Protein AF-A0A2G8KU87-F1 (afdb_monomer_lite)

InterPro domains:
  IPR008979 Galactose-binding-like domain superfamily [SSF49785] (14-117)

Foldseek 3Di:
DDPPPPDQKWFFKKKKWFAWDFDDDDPPCVQANPCQPPVPDLNGYHDDDGDDVPDIDMDMDGDPDTDQQAKDKDFDQAPIGRQKMWMWTDIDDNPDPDTDTDDIDGDDRHGDTDMDDDDDRDPPDDPPDDDD

Structure (mmCIF, N/CA/C/O backbone):
data_AF-A0A2G8KU87-F1
#
_entry.id   AF-A0A2G8KU87-F1
#
loop_
_atom_site.group_PDB
_atom_site.id
_atom_site.type_symbol
_atom_site.label_atom_id
_atom_site.label_alt_id
_atom_site.label_comp_id
_atom_site.label_asym_id
_atom_site.label_entity_id
_atom_site.label_seq_id
_atom_site.pdbx_PDB_ins_code
_atom_site.Cartn_x
_atom_site.Cartn_y
_atom_site.Cartn_z
_atom_site.occupancy
_atom_site.B_iso_or_equiv
_atom_site.auth_seq_id
_atom_site.auth_comp_id
_atom_site.auth_asym_id
_atom_site.auth_atom_id
_atom_site.pdbx_PDB_model_num
ATOM 1 N N . MET A 1 1 ? -19.329 -22.819 26.427 1.00 35.94 1 MET A N 1
ATOM 2 C CA . MET A 1 1 ? -19.648 -21.898 25.319 1.00 35.94 1 MET A CA 1
ATOM 3 C C . MET A 1 1 ? -18.573 -20.831 25.315 1.00 35.94 1 MET A C 1
ATOM 5 O O . MET A 1 1 ? -18.625 -19.919 26.127 1.00 35.94 1 MET A O 1
ATOM 9 N N . THR A 1 2 ? -17.523 -21.031 24.527 1.00 36.97 2 THR A N 1
ATOM 10 C CA . THR A 1 2 ? -16.478 -20.032 24.293 1.00 36.97 2 THR A CA 1
ATOM 11 C C . THR A 1 2 ? -17.070 -18.965 23.383 1.00 36.97 2 THR A C 1
ATOM 13 O O . THR A 1 2 ? -17.502 -19.274 22.279 1.00 36.97 2 THR A O 1
ATOM 16 N N . ALA A 1 3 ? -17.177 -17.737 23.882 1.00 36.53 3 ALA A N 1
ATOM 17 C CA . ALA A 1 3 ? -17.521 -16.595 23.054 1.00 36.53 3 ALA A CA 1
ATOM 18 C C . ALA A 1 3 ? -16.305 -16.278 22.174 1.00 36.53 3 ALA A C 1
ATOM 20 O O . ALA A 1 3 ? -15.314 -15.722 22.657 1.00 36.53 3 ALA A O 1
ATOM 21 N N . ASP A 1 4 ? -16.369 -16.685 20.908 1.00 39.66 4 ASP A N 1
ATOM 22 C CA . ASP A 1 4 ? -15.456 -16.232 19.864 1.00 39.66 4 ASP A CA 1
ATOM 23 C C . ASP A 1 4 ? -15.709 -14.739 19.640 1.00 39.66 4 ASP A C 1
ATOM 25 O O . ASP A 1 4 ? -16.635 -14.333 18.941 1.00 39.66 4 ASP A O 1
ATOM 29 N N . HIS A 1 5 ? -14.913 -13.904 20.304 1.00 43.69 5 HIS A N 1
ATOM 30 C CA . HIS A 1 5 ? -14.906 -12.471 20.057 1.00 43.69 5 HIS A CA 1
ATOM 31 C C . HIS A 1 5 ? -14.068 -12.222 18.798 1.00 43.69 5 HIS A C 1
ATOM 33 O O . HIS A 1 5 ? -12.860 -11.987 18.884 1.00 43.69 5 HIS A O 1
ATOM 39 N N . ASN A 1 6 ? -14.695 -12.324 17.625 1.00 45.31 6 ASN A N 1
ATOM 40 C CA . ASN A 1 6 ? -14.157 -11.700 16.420 1.00 45.31 6 ASN A CA 1
ATOM 41 C C . ASN A 1 6 ? -14.254 -10.186 16.622 1.00 45.31 6 ASN A C 1
ATOM 43 O O . ASN A 1 6 ? -15.348 -9.636 16.726 1.00 45.31 6 ASN A O 1
ATOM 47 N N . TRP A 1 7 ? -13.106 -9.531 16.755 1.00 51.81 7 TRP A N 1
ATOM 48 C CA . TRP A 1 7 ? -13.029 -8.078 16.811 1.00 51.81 7 TRP A CA 1
ATOM 49 C C . TRP A 1 7 ? -12.737 -7.581 15.399 1.00 51.81 7 TRP A C 1
ATOM 51 O O . TRP A 1 7 ? -11.633 -7.783 14.895 1.00 51.81 7 TRP A O 1
ATOM 61 N N . ASP A 1 8 ? -13.725 -6.950 14.766 1.00 59.88 8 ASP A N 1
ATOM 62 C CA . ASP A 1 8 ? -13.545 -6.314 13.464 1.00 59.88 8 ASP A CA 1
ATOM 63 C C . ASP A 1 8 ? -12.808 -4.985 13.653 1.00 59.88 8 ASP A C 1
ATOM 65 O O . ASP A 1 8 ? -13.296 -4.046 14.286 1.00 59.88 8 ASP A O 1
ATOM 69 N N . VAL A 1 9 ? -11.591 -4.913 13.121 1.00 66.31 9 VAL A N 1
ATOM 70 C CA . VAL A 1 9 ? -10.757 -3.716 13.174 1.00 66.31 9 VAL A CA 1
ATOM 71 C C . VAL A 1 9 ? -10.964 -2.927 11.887 1.00 66.31 9 VAL A C 1
ATOM 73 O O . VAL A 1 9 ? -10.527 -3.342 10.817 1.00 66.31 9 VAL A O 1
ATOM 76 N N . SER A 1 10 ? -11.626 -1.776 11.998 1.00 71.94 10 SER A N 1
ATOM 77 C CA . SER A 1 10 ? -11.860 -0.884 10.861 1.00 71.94 10 SER A CA 1
ATOM 78 C C . SER A 1 10 ? -10.734 0.139 10.689 1.00 71.94 10 SER A C 1
ATOM 80 O O . SER A 1 10 ? -10.236 0.716 11.664 1.00 71.94 10 SER A O 1
ATOM 82 N N . VAL A 1 11 ? -10.353 0.374 9.435 1.00 78.38 11 VAL A N 1
ATOM 83 C CA . VAL A 1 11 ? -9.308 1.307 9.004 1.00 78.38 11 VAL A CA 1
ATOM 84 C C . VAL A 1 11 ? -9.945 2.514 8.325 1.00 78.38 11 VAL A C 1
ATOM 86 O O . VAL A 1 11 ? -10.785 2.361 7.446 1.00 78.38 11 VAL A O 1
ATOM 89 N N . TYR A 1 12 ? -9.497 3.717 8.676 1.00 79.25 12 TYR A N 1
ATOM 90 C CA . TYR A 1 12 ? -9.997 4.966 8.079 1.00 79.25 12 TYR A CA 1
ATOM 91 C C . TYR A 1 12 ? -9.033 5.540 7.044 1.00 79.25 12 TYR A C 1
ATOM 93 O O . TYR A 1 12 ? -9.443 6.162 6.066 1.00 79.25 12 TYR A O 1
ATOM 101 N N . LYS A 1 13 ? -7.727 5.335 7.254 1.00 80.38 13 LYS A N 1
ATOM 102 C CA . LYS A 1 13 ? -6.656 5.838 6.382 1.00 80.38 13 LYS A CA 1
ATOM 103 C C . LYS A 1 13 ? -5.506 4.850 6.357 1.00 80.38 13 LYS A C 1
ATOM 105 O O . LYS A 1 13 ? -5.201 4.219 7.369 1.00 80.38 13 LYS A O 1
ATOM 110 N N . THR A 1 14 ? -4.836 4.732 5.219 1.00 76.56 14 THR A N 1
ATOM 111 C CA . THR A 1 14 ? -3.628 3.912 5.075 1.00 76.56 14 THR A CA 1
ATOM 112 C C . THR A 1 14 ? -2.546 4.707 4.365 1.00 76.56 14 THR A C 1
ATOM 114 O O . THR A 1 14 ? -2.791 5.383 3.370 1.00 76.56 14 THR A O 1
ATOM 117 N N . LYS A 1 15 ? -1.324 4.619 4.877 1.00 76.81 15 LYS A N 1
ATOM 118 C CA . LYS A 1 15 ? -0.127 5.215 4.303 1.00 76.81 15 LYS A CA 1
ATOM 119 C C . LYS A 1 15 ? 0.888 4.115 4.025 1.00 76.81 15 LYS A C 1
ATOM 121 O O . LYS A 1 15 ? 1.403 3.493 4.951 1.00 76.81 15 LYS A O 1
ATOM 126 N N . LEU A 1 16 ? 1.206 3.907 2.753 1.00 80.38 16 LEU A N 1
ATOM 127 C CA . LEU A 1 16 ? 2.312 3.058 2.328 1.00 80.38 16 LEU A CA 1
ATOM 128 C C . LEU A 1 16 ? 3.559 3.928 2.191 1.00 80.38 16 LEU A C 1
ATOM 130 O O . LEU A 1 16 ? 3.629 4.784 1.313 1.00 80.38 16 LEU A O 1
ATOM 134 N N . VAL A 1 17 ? 4.541 3.716 3.057 1.00 79.56 17 VAL A N 1
ATOM 135 C CA . VAL A 1 17 ? 5.864 4.334 2.963 1.00 79.56 17 VAL A CA 1
ATOM 136 C C . VAL A 1 17 ? 6.748 3.428 2.118 1.00 79.56 17 VAL A C 1
ATOM 138 O O . VAL A 1 17 ? 6.960 2.271 2.468 1.00 79.56 17 VAL A O 1
ATOM 141 N N . VAL A 1 18 ? 7.276 3.957 1.021 1.00 75.50 18 VAL A N 1
ATOM 142 C CA . VAL A 1 18 ? 8.171 3.269 0.090 1.00 75.50 18 VAL A CA 1
ATOM 143 C C . VAL A 1 18 ? 9.526 3.964 0.144 1.00 75.50 18 VAL A C 1
ATOM 145 O O . VAL A 1 18 ? 9.668 5.124 -0.249 1.00 75.50 18 VAL A O 1
ATOM 148 N N . VAL A 1 19 ? 10.551 3.266 0.632 1.00 68.38 19 VAL A N 1
ATOM 149 C CA . VAL A 1 19 ? 11.918 3.800 0.633 1.00 68.38 19 VAL A CA 1
ATOM 150 C C . VAL A 1 19 ? 12.589 3.434 -0.688 1.00 68.38 19 VAL A C 1
ATOM 152 O O . VAL A 1 19 ? 13.163 2.350 -0.828 1.00 68.38 19 VAL A O 1
ATOM 155 N N . THR A 1 20 ? 12.488 4.332 -1.667 1.00 63.38 20 THR A N 1
ATOM 156 C CA . THR A 1 20 ? 13.152 4.229 -2.973 1.00 63.38 20 THR A CA 1
ATOM 157 C C . THR A 1 20 ? 14.534 4.892 -2.961 1.00 63.38 20 THR A C 1
ATOM 159 O O . THR A 1 20 ? 14.871 5.716 -2.113 1.00 63.38 20 THR A O 1
ATOM 162 N N . ARG A 1 21 ? 15.378 4.508 -3.915 1.00 54.12 21 ARG A N 1
ATOM 163 C CA . ARG A 1 21 ? 16.622 5.192 -4.298 1.00 54.12 21 ARG A CA 1
ATOM 164 C C . ARG A 1 21 ? 16.284 5.980 -5.566 1.00 54.12 21 ARG A C 1
ATOM 166 O O . ARG A 1 21 ? 15.475 5.525 -6.354 1.00 54.12 21 ARG A O 1
ATOM 173 N N . ASN A 1 22 ? 16.880 7.152 -5.744 1.00 54.03 22 ASN A N 1
ATOM 174 C CA . ASN A 1 22 ? 16.519 8.121 -6.784 1.00 54.03 22 ASN A CA 1
ATOM 175 C C . ASN A 1 22 ? 16.249 7.483 -8.168 1.00 54.03 22 ASN A C 1
ATOM 177 O O . ASN A 1 22 ? 17.194 7.079 -8.850 1.00 54.03 22 ASN A O 1
ATOM 181 N N . SER A 1 23 ? 14.977 7.382 -8.563 1.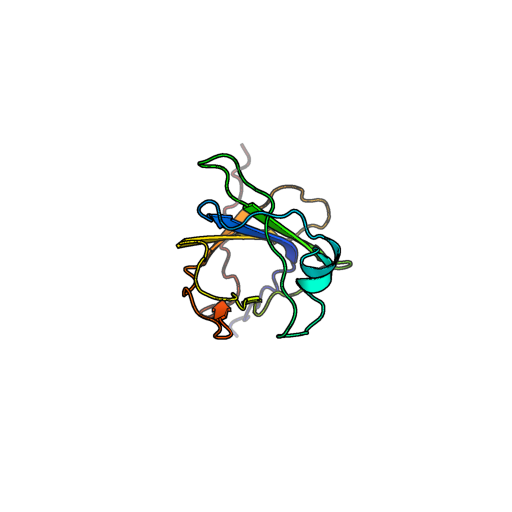00 51.59 23 SER A N 1
ATOM 182 C CA . SER A 1 23 ? 14.566 6.720 -9.798 1.00 51.59 23 SER A CA 1
ATOM 183 C C . SER A 1 23 ? 13.766 7.659 -10.688 1.00 51.59 23 SER A C 1
ATOM 185 O O . SER A 1 23 ? 12.598 7.936 -10.451 1.00 51.59 23 SER A O 1
ATOM 187 N N . VAL A 1 24 ? 14.461 8.054 -11.751 1.00 53.25 24 VAL A N 1
ATOM 188 C CA . VAL A 1 24 ? 13.978 8.554 -13.041 1.00 53.25 24 VAL A CA 1
ATOM 189 C C . VAL A 1 24 ? 13.401 9.981 -13.085 1.00 53.25 24 VAL A C 1
ATOM 191 O O . VAL A 1 24 ? 12.409 10.341 -12.464 1.00 53.25 24 VAL A O 1
ATOM 194 N N . LEU A 1 25 ? 14.101 10.795 -13.884 1.00 54.47 25 LEU A N 1
ATOM 195 C CA . LEU A 1 25 ? 13.740 12.109 -14.416 1.00 54.47 25 LEU A CA 1
ATOM 196 C C . LEU A 1 25 ? 12.418 12.048 -15.200 1.00 54.47 25 LEU A C 1
ATOM 198 O O . LEU A 1 25 ? 12.239 11.116 -15.976 1.00 54.47 25 LEU A O 1
ATOM 202 N N . ASN A 1 26 ? 11.583 13.091 -15.080 1.00 55.50 26 ASN A N 1
ATOM 203 C CA . ASN A 1 26 ? 11.120 13.960 -16.191 1.00 55.50 26 ASN A CA 1
ATOM 204 C C . ASN A 1 26 ? 9.814 14.731 -15.869 1.00 55.50 26 ASN A C 1
ATOM 206 O O . ASN A 1 26 ? 9.305 15.431 -16.737 1.00 55.50 26 ASN A O 1
ATOM 210 N N . ASN A 1 27 ? 9.256 14.628 -14.649 1.00 59.50 27 ASN A N 1
ATOM 211 C CA . ASN A 1 27 ? 8.017 15.323 -14.240 1.00 59.50 27 ASN A CA 1
ATOM 212 C C . ASN A 1 27 ? 6.855 15.186 -15.251 1.00 59.50 27 ASN A C 1
ATOM 214 O O . ASN A 1 27 ? 6.020 16.086 -15.370 1.00 59.50 27 ASN A O 1
ATOM 218 N N . ASP A 1 28 ? 6.775 14.075 -15.994 1.00 67.88 28 ASP A N 1
ATOM 219 C CA . ASP A 1 28 ? 5.701 13.871 -16.966 1.00 67.88 28 ASP A CA 1
ATOM 220 C C . ASP A 1 28 ? 4.426 13.395 -16.259 1.00 67.88 28 ASP A C 1
ATOM 222 O O . ASP A 1 28 ? 4.043 12.227 -16.276 1.00 67.88 28 ASP A O 1
ATOM 226 N N . VAL A 1 29 ? 3.746 14.342 -15.612 1.00 67.56 29 VAL A N 1
ATOM 227 C CA . VAL A 1 29 ? 2.489 14.114 -14.883 1.00 67.56 29 VAL A CA 1
ATOM 228 C C . VAL A 1 29 ? 1.362 13.654 -15.822 1.00 67.56 29 VAL A C 1
ATOM 230 O O . VAL A 1 29 ? 0.377 13.073 -15.360 1.00 67.56 29 VAL A O 1
ATOM 233 N N . LYS A 1 30 ? 1.481 13.882 -17.141 1.00 69.94 30 LYS A N 1
ATOM 234 C CA . LYS A 1 30 ? 0.472 13.436 -18.113 1.00 69.94 30 LYS A CA 1
ATOM 235 C C . LYS A 1 30 ? 0.516 11.929 -18.320 1.00 69.94 30 LYS A C 1
ATOM 237 O O . LYS A 1 30 ? -0.551 11.356 -18.527 1.00 69.94 30 LYS A O 1
ATOM 242 N N . GLN A 1 31 ? 1.700 11.325 -18.246 1.00 69.00 31 GLN A N 1
ATOM 243 C CA . GLN A 1 31 ? 1.900 9.882 -18.407 1.00 69.00 31 GLN A CA 1
ATOM 244 C C . GLN A 1 31 ? 2.087 9.143 -17.074 1.00 6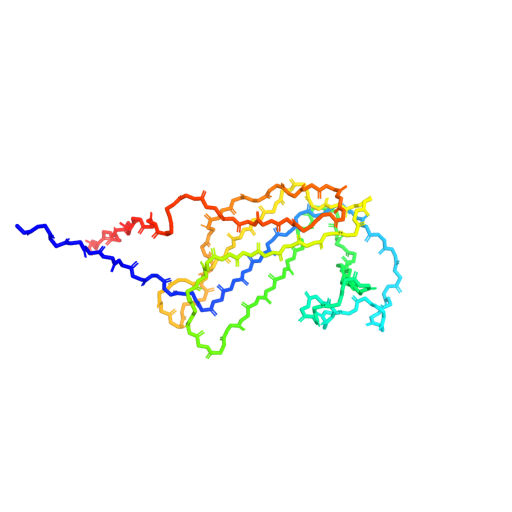9.00 31 GLN A C 1
ATOM 246 O O . GLN A 1 31 ? 1.755 7.968 -17.002 1.00 69.00 31 GLN A O 1
ATOM 251 N N . PHE A 1 32 ? 2.532 9.834 -16.013 1.00 71.31 32 PHE A N 1
ATOM 252 C CA . PHE A 1 32 ? 2.919 9.209 -14.737 1.00 71.31 32 PHE A CA 1
ATOM 253 C C . PHE A 1 32 ? 2.299 9.845 -13.477 1.00 71.31 32 PHE A C 1
ATOM 255 O O . PHE A 1 32 ? 2.843 9.752 -12.378 1.00 71.31 32 PHE A O 1
ATOM 262 N N . GLY A 1 33 ? 1.167 10.543 -13.616 1.00 78.00 33 GLY A N 1
ATOM 263 C CA . GLY A 1 33 ? 0.453 11.184 -12.506 1.00 78.00 33 GLY A CA 1
ATOM 264 C C . GLY A 1 33 ? -0.258 10.220 -11.540 1.00 78.00 33 GLY A C 1
ATOM 265 O O . GLY A 1 33 ? -0.576 9.086 -11.873 1.00 78.00 33 GLY A O 1
ATOM 266 N N . LYS A 1 34 ? -0.579 10.709 -10.330 1.00 81.31 34 LYS A N 1
ATOM 267 C CA . LYS A 1 34 ? -1.172 9.924 -9.217 1.00 81.31 34 LYS A CA 1
ATOM 268 C C . LYS A 1 34 ? -2.453 9.163 -9.575 1.00 81.31 34 LYS A C 1
ATOM 270 O O . LYS A 1 34 ? -2.750 8.153 -8.955 1.00 81.31 34 LYS A O 1
ATOM 275 N N . LYS A 1 35 ? -3.215 9.645 -10.562 1.00 83.06 35 LYS A N 1
ATOM 276 C CA . LYS A 1 35 ? -4.437 8.977 -11.036 1.00 83.06 35 LYS A CA 1
ATOM 277 C C . LYS A 1 35 ? -4.167 7.571 -11.590 1.00 83.06 35 LYS A C 1
ATOM 279 O O . LYS A 1 35 ? -5.018 6.713 -11.427 1.00 83.06 35 LYS A O 1
ATOM 284 N N . PHE A 1 36 ? -2.987 7.345 -12.174 1.00 84.38 36 PHE A N 1
ATOM 285 C CA . PHE A 1 36 ? -2.571 6.055 -12.738 1.00 84.38 36 PHE A CA 1
ATOM 286 C C . PHE A 1 36 ? -2.158 5.041 -11.664 1.00 84.38 36 PHE A C 1
ATOM 288 O O . PHE A 1 36 ? -1.885 3.890 -11.959 1.00 84.38 36 PHE A O 1
ATOM 295 N N . LEU A 1 37 ? -2.097 5.453 -10.393 1.00 84.31 37 LEU A N 1
ATOM 296 C CA . LEU A 1 37 ? -1.790 4.543 -9.292 1.00 84.31 37 LEU A CA 1
ATOM 297 C C . LEU A 1 37 ? -2.946 3.571 -8.998 1.00 84.31 37 LEU A C 1
ATOM 299 O O . LEU A 1 37 ? -2.716 2.491 -8.467 1.00 84.31 37 LEU A O 1
ATOM 303 N N . ILE A 1 38 ? -4.184 3.984 -9.288 1.00 84.19 38 ILE A N 1
ATOM 304 C CA . ILE A 1 38 ? -5.417 3.271 -8.913 1.00 84.19 38 ILE A CA 1
ATOM 305 C C . ILE A 1 38 ? -6.419 3.172 -10.072 1.00 84.19 38 ILE A C 1
ATOM 307 O O . ILE A 1 38 ? -7.604 2.946 -9.839 1.00 84.19 38 ILE A O 1
ATOM 311 N N . ASP A 1 39 ? -5.985 3.380 -11.317 1.00 85.56 39 ASP A N 1
ATOM 312 C CA . ASP A 1 39 ? -6.876 3.321 -12.485 1.00 85.56 39 ASP A CA 1
ATOM 313 C C . ASP A 1 39 ? -7.112 1.893 -13.009 1.00 85.56 39 ASP A C 1
ATOM 315 O O . ASP A 1 39 ? -7.961 1.690 -13.876 1.00 85.56 39 ASP A O 1
ATOM 319 N N . GLY A 1 40 ? -6.388 0.910 -12.465 1.00 82.06 40 GLY A N 1
ATOM 320 C CA . GLY A 1 40 ? -6.499 -0.502 -12.824 1.00 82.06 40 GLY A CA 1
ATOM 321 C C . GLY A 1 40 ? -5.879 -0.858 -14.176 1.00 82.06 40 GLY A C 1
ATOM 322 O O . GLY A 1 40 ? -6.106 -1.968 -14.656 1.00 82.06 40 GLY A O 1
ATOM 323 N N . ASN A 1 41 ? -5.124 0.048 -14.802 1.00 83.75 41 ASN A N 1
ATOM 324 C CA . ASN A 1 41 ? -4.502 -0.192 -16.097 1.00 83.75 41 ASN A CA 1
ATOM 325 C C . ASN A 1 41 ? -3.025 -0.581 -15.938 1.00 83.75 41 ASN A C 1
ATOM 327 O O . ASN A 1 41 ? -2.190 0.260 -15.610 1.00 83.75 41 ASN A O 1
ATOM 331 N N . GLU A 1 42 ? -2.705 -1.844 -16.235 1.00 81.38 42 GLU A N 1
ATOM 332 C CA . GLU A 1 42 ? -1.348 -2.412 -16.140 1.00 81.38 42 GLU A CA 1
ATOM 333 C C . GLU A 1 42 ? -0.325 -1.733 -17.070 1.00 81.38 42 GLU A C 1
ATOM 335 O O . GLU A 1 42 ? 0.876 -1.807 -16.820 1.00 81.38 42 GLU A O 1
ATOM 340 N N . GLU A 1 43 ? -0.788 -1.029 -18.108 1.00 82.06 43 GLU A N 1
ATOM 341 C CA . GLU A 1 43 ? 0.057 -0.282 -19.051 1.00 82.06 43 GLU A CA 1
ATOM 342 C C . GLU A 1 43 ? 0.366 1.149 -18.580 1.00 82.06 43 GLU A C 1
ATOM 344 O O . GLU A 1 43 ? 1.105 1.887 -19.237 1.00 82.06 43 GLU A O 1
ATOM 349 N N . THR A 1 44 ? -0.215 1.577 -17.457 1.00 83.62 44 THR A N 1
ATOM 350 C CA . THR A 1 44 ? 0.048 2.888 -16.855 1.00 83.62 44 THR A CA 1
ATOM 351 C C . THR A 1 44 ? 0.758 2.731 -15.520 1.00 83.62 44 THR A C 1
ATOM 353 O O . THR A 1 44 ? 0.638 1.712 -14.844 1.00 83.62 44 THR A O 1
ATOM 356 N N . CYS A 1 45 ? 1.527 3.743 -15.121 1.00 80.81 45 CYS A N 1
ATOM 357 C CA . CYS A 1 45 ? 2.190 3.728 -13.826 1.00 80.81 45 CYS A CA 1
ATOM 358 C C . CYS A 1 45 ? 2.256 5.122 -13.207 1.00 80.81 45 CYS A C 1
ATOM 360 O O . CYS A 1 45 ? 2.080 6.141 -13.873 1.00 80.81 45 CYS A O 1
ATOM 362 N N . TRP A 1 46 ? 2.516 5.163 -11.904 1.00 84.56 46 TRP A N 1
ATOM 363 C CA . TRP A 1 46 ? 2.852 6.386 -11.189 1.00 84.56 46 TRP A CA 1
ATOM 364 C C . TRP A 1 46 ? 4.340 6.388 -10.851 1.00 84.56 46 TRP A C 1
ATOM 366 O O . TRP A 1 46 ? 4.863 5.389 -10.357 1.00 84.56 46 TRP A O 1
ATOM 376 N N . ASN A 1 47 ? 4.994 7.532 -11.049 1.00 79.25 47 ASN A N 1
ATOM 377 C CA . ASN A 1 47 ? 6.364 7.752 -10.599 1.00 79.25 47 ASN A CA 1
ATOM 378 C C . ASN A 1 47 ? 6.382 8.725 -9.422 1.00 79.25 47 ASN A C 1
ATOM 380 O O . ASN A 1 47 ? 5.689 9.745 -9.428 1.00 79.25 47 ASN A O 1
ATOM 384 N N . SER A 1 48 ? 7.203 8.418 -8.419 1.00 74.69 48 SER A N 1
ATOM 385 C CA . SER A 1 48 ? 7.458 9.345 -7.320 1.00 74.69 48 SER A CA 1
ATOM 386 C C . SER A 1 48 ? 8.252 10.557 -7.789 1.00 74.69 48 SER A C 1
ATOM 388 O O . SER A 1 48 ? 9.099 10.441 -8.674 1.00 74.69 48 SER A O 1
ATOM 390 N N . ASP A 1 49 ? 8.049 11.694 -7.125 1.00 72.69 49 ASP A N 1
ATOM 391 C CA . ASP A 1 49 ? 8.910 12.859 -7.311 1.00 72.69 49 ASP A CA 1
ATOM 392 C C . ASP A 1 49 ? 10.353 12.539 -6.879 1.00 72.69 49 ASP A C 1
ATOM 394 O O . ASP A 1 49 ? 10.602 11.633 -6.072 1.00 72.69 49 ASP A O 1
ATOM 398 N N . GLN A 1 50 ? 11.323 13.304 -7.391 1.00 69.12 50 GLN A N 1
ATOM 399 C CA . GLN A 1 50 ? 12.716 13.176 -6.963 1.00 69.12 50 GLN A CA 1
ATOM 400 C C . GLN A 1 50 ? 12.844 13.508 -5.474 1.00 69.12 50 GLN A C 1
ATOM 402 O O . GLN A 1 50 ? 12.806 14.667 -5.058 1.00 69.12 50 GLN A O 1
ATOM 407 N N . ALA A 1 51 ? 13.012 12.470 -4.661 1.00 63.94 51 ALA A N 1
ATOM 408 C CA . ALA A 1 51 ? 13.288 12.612 -3.246 1.00 63.94 51 ALA A CA 1
ATOM 409 C C . ALA A 1 51 ? 14.735 13.082 -3.040 1.00 63.94 51 ALA A C 1
ATOM 411 O O . ALA A 1 51 ? 15.660 12.608 -3.706 1.00 63.94 51 ALA A O 1
ATOM 412 N N . GLN A 1 52 ? 14.963 13.959 -2.060 1.00 60.88 52 GLN A N 1
ATOM 413 C CA . GLN A 1 52 ? 16.312 14.144 -1.527 1.00 60.88 52 GLN A CA 1
ATOM 414 C C . GLN A 1 52 ? 16.859 12.795 -1.043 1.00 60.88 52 GLN A C 1
ATOM 416 O O . GLN A 1 52 ? 16.112 11.965 -0.521 1.00 60.88 52 GLN A O 1
ATOM 421 N N . ALA A 1 53 ? 18.161 12.561 -1.209 1.00 60.31 53 ALA A N 1
ATOM 422 C CA . ALA A 1 53 ? 18.784 11.323 -0.755 1.00 60.31 53 ALA A CA 1
ATOM 423 C C . ALA A 1 53 ? 18.477 11.082 0.737 1.00 60.31 53 ALA A C 1
ATOM 425 O O . ALA A 1 53 ? 18.781 11.924 1.577 1.00 60.31 53 ALA A O 1
ATOM 426 N N . GLY A 1 54 ? 17.858 9.939 1.053 1.00 60.25 54 GLY A N 1
ATOM 427 C CA . GLY A 1 54 ? 17.442 9.584 2.417 1.00 60.25 54 GLY A CA 1
ATOM 428 C C . GLY A 1 54 ? 16.002 9.964 2.791 1.00 60.25 54 GLY A C 1
ATOM 429 O O . GLY A 1 54 ? 15.551 9.584 3.867 1.00 60.25 54 GLY A O 1
ATOM 430 N N . SER A 1 55 ? 15.260 10.651 1.918 1.00 67.44 55 SER A N 1
ATOM 431 C CA . SER A 1 55 ? 13.821 10.896 2.083 1.00 67.44 55 SER A CA 1
ATOM 432 C C . SER A 1 55 ? 13.009 9.700 1.569 1.00 67.44 55 SER A C 1
ATOM 434 O O . SER A 1 55 ? 13.125 9.314 0.407 1.00 67.44 55 SER A O 1
ATOM 436 N N . GLY A 1 56 ? 12.193 9.098 2.440 1.00 74.00 56 GLY A N 1
ATOM 437 C CA . GLY A 1 56 ? 11.215 8.084 2.039 1.00 74.00 56 GLY A CA 1
ATOM 438 C C . GLY A 1 56 ? 10.035 8.718 1.301 1.00 74.00 56 GLY A C 1
ATOM 439 O O . GLY A 1 56 ? 9.571 9.794 1.674 1.00 74.00 56 GLY A O 1
ATOM 440 N N . GLN A 1 57 ? 9.528 8.040 0.274 1.00 83.31 57 GLN A N 1
ATOM 441 C CA . GLN A 1 57 ? 8.307 8.435 -0.427 1.00 83.31 57 GLN A CA 1
ATOM 442 C C . GLN A 1 57 ? 7.101 7.738 0.198 1.00 83.31 57 GLN A C 1
ATOM 444 O O . GLN A 1 57 ? 7.243 6.721 0.879 1.00 83.31 57 GLN A O 1
ATOM 449 N N . TRP A 1 58 ? 5.901 8.276 0.005 1.00 85.44 58 TRP A N 1
ATOM 450 C CA . TRP A 1 58 ? 4.696 7.608 0.481 1.00 85.44 58 TRP A CA 1
ATOM 451 C C . TRP A 1 58 ? 3.494 7.828 -0.422 1.00 85.44 58 TRP A C 1
ATOM 453 O O . TRP A 1 58 ? 3.325 8.876 -1.042 1.00 85.44 58 TRP A O 1
ATOM 463 N N . ILE A 1 59 ? 2.620 6.833 -0.405 1.00 87.00 59 ILE A N 1
ATOM 464 C CA . ILE A 1 59 ? 1.272 6.881 -0.949 1.00 87.00 59 ILE A CA 1
ATOM 465 C C . ILE A 1 59 ? 0.324 6.945 0.243 1.00 87.00 59 ILE A C 1
ATOM 467 O O . ILE A 1 59 ? 0.445 6.150 1.174 1.00 8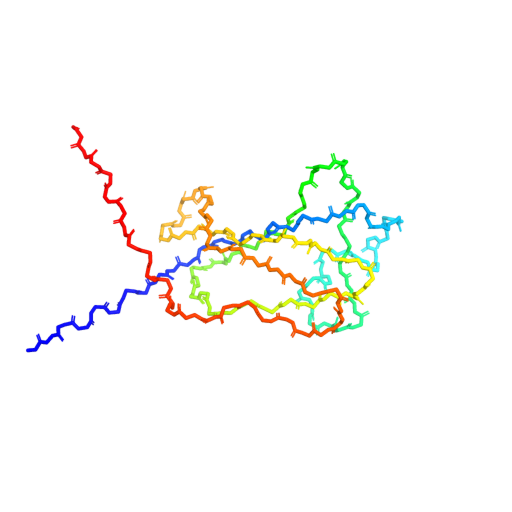7.00 59 ILE A O 1
ATOM 471 N N . SER A 1 60 ? -0.604 7.900 0.228 1.00 88.25 60 SER A N 1
ATOM 472 C CA . SER A 1 60 ? -1.661 8.014 1.234 1.00 88.25 60 SER A CA 1
ATOM 473 C C . SER A 1 60 ? -3.003 7.738 0.578 1.00 88.25 60 SER A C 1
ATOM 475 O O . SER A 1 60 ? -3.332 8.369 -0.426 1.00 88.25 60 SER A O 1
ATOM 477 N N . LEU A 1 61 ? -3.760 6.819 1.165 1.00 85.69 61 LEU A N 1
ATOM 478 C CA . LEU A 1 61 ? -5.120 6.467 0.787 1.00 85.69 61 LEU A CA 1
ATOM 479 C C . LEU A 1 61 ? -6.051 6.863 1.932 1.00 85.69 61 LEU A C 1
ATOM 481 O O . LEU A 1 61 ? -5.811 6.518 3.092 1.00 85.69 61 LEU A O 1
ATOM 485 N N . GLU A 1 62 ? -7.094 7.607 1.594 1.00 86.75 62 GLU A N 1
ATOM 486 C CA . GLU A 1 62 ? -8.150 8.017 2.512 1.00 86.75 62 GLU A CA 1
ATOM 487 C C . GLU A 1 62 ? -9.464 7.414 2.032 1.00 86.75 62 GLU A C 1
ATOM 489 O O . GLU A 1 62 ? -9.820 7.535 0.855 1.00 86.75 62 GLU A O 1
ATOM 494 N N . PHE A 1 63 ? -10.151 6.730 2.939 1.00 84.56 63 PHE A N 1
ATOM 495 C CA . PHE A 1 63 ? -11.421 6.087 2.649 1.00 84.56 63 PHE A CA 1
ATOM 496 C C . PHE A 1 63 ? -12.565 7.023 3.042 1.00 84.56 63 PHE A C 1
ATOM 498 O O . PHE A 1 63 ? -12.446 7.805 3.982 1.00 84.56 63 PHE A O 1
ATOM 505 N N . ARG A 1 64 ? -13.676 6.968 2.297 1.00 84.44 64 ARG A N 1
ATOM 506 C CA . ARG A 1 64 ? -14.873 7.776 2.604 1.00 84.44 64 ARG A CA 1
ATOM 507 C C . ARG A 1 64 ? -15.579 7.319 3.876 1.00 84.44 64 ARG A C 1
ATOM 509 O O . ARG A 1 64 ? -16.303 8.096 4.478 1.00 84.44 64 ARG A O 1
ATOM 516 N N . GLU A 1 65 ? -15.392 6.055 4.215 1.00 82.81 65 GLU A N 1
ATOM 517 C CA . GLU A 1 65 ? -15.962 5.377 5.365 1.00 82.81 65 GLU A CA 1
ATOM 518 C C . GLU A 1 65 ? -14.938 4.346 5.864 1.00 82.81 65 GLU A C 1
ATOM 520 O O . GLU A 1 65 ? -14.034 3.978 5.101 1.00 82.81 65 GLU A O 1
ATOM 525 N N . PRO A 1 66 ? -15.029 3.899 7.125 1.00 83.50 66 PRO A N 1
ATOM 526 C CA . PRO A 1 66 ? -14.155 2.851 7.626 1.00 83.50 66 PRO A CA 1
ATOM 527 C C . PRO A 1 66 ? -14.251 1.575 6.780 1.00 83.50 66 PRO A C 1
ATOM 529 O O . PRO A 1 66 ? -15.344 1.107 6.466 1.00 83.50 66 PRO A O 1
ATOM 532 N N . VAL A 1 67 ? -13.101 0.984 6.452 1.00 83.31 67 VAL A N 1
ATOM 533 C CA . VAL A 1 67 ? -13.009 -0.261 5.677 1.00 83.31 67 VAL A CA 1
ATOM 534 C C . VAL A 1 67 ? -12.301 -1.357 6.462 1.00 83.31 67 VAL A C 1
ATOM 536 O O . VAL A 1 67 ? -11.385 -1.095 7.246 1.00 83.31 67 VAL A O 1
ATOM 539 N N . LEU A 1 68 ? -12.685 -2.606 6.206 1.00 81.56 68 LEU A N 1
ATOM 540 C CA . LEU A 1 68 ? -11.874 -3.759 6.573 1.00 81.56 68 LEU A CA 1
ATOM 541 C C . LEU A 1 68 ? -10.799 -3.948 5.498 1.00 81.56 68 LEU A C 1
ATOM 543 O O . LEU A 1 68 ? -11.107 -4.220 4.340 1.00 81.56 68 LEU A O 1
ATOM 547 N N . LEU A 1 69 ? -9.533 -3.771 5.870 1.00 77.38 69 LEU A N 1
ATOM 548 C CA . LEU A 1 69 ? -8.418 -3.952 4.945 1.00 77.38 69 LEU A CA 1
ATOM 549 C C . LEU A 1 69 ? -7.993 -5.425 4.921 1.00 77.38 69 LEU A C 1
ATOM 551 O O . LEU A 1 69 ? -7.316 -5.884 5.839 1.00 77.38 69 LEU A O 1
ATOM 555 N N . GLU A 1 70 ? -8.378 -6.151 3.873 1.00 77.31 70 GLU A N 1
ATOM 556 C CA . GLU A 1 70 ? -8.057 -7.579 3.728 1.00 77.31 70 GLU A CA 1
ATOM 557 C C . GLU A 1 70 ? -6.702 -7.808 3.047 1.00 77.31 70 GLU A C 1
ATOM 559 O O . GLU A 1 70 ? -5.877 -8.595 3.513 1.00 77.31 70 GLU A O 1
ATOM 564 N N . GLU A 1 71 ? -6.452 -7.091 1.952 1.00 80.62 71 GLU A N 1
ATOM 565 C CA . GLU A 1 71 ? -5.253 -7.244 1.136 1.00 80.62 71 GLU A CA 1
ATOM 566 C C . GLU A 1 71 ? -4.853 -5.933 0.453 1.00 80.62 71 GLU A C 1
ATOM 568 O O . GLU A 1 71 ? -5.670 -5.037 0.235 1.00 80.62 71 GLU A O 1
ATOM 573 N N . ILE A 1 72 ? -3.568 -5.824 0.100 1.00 80.50 72 ILE A N 1
ATOM 574 C CA . ILE A 1 72 ? -3.063 -4.769 -0.786 1.00 80.50 72 ILE A CA 1
ATOM 575 C C . ILE A 1 72 ? -2.284 -5.427 -1.915 1.00 80.50 72 ILE A C 1
ATOM 577 O O . ILE A 1 72 ? -1.365 -6.214 -1.671 1.00 80.50 72 ILE A O 1
ATOM 581 N N . HIS A 1 73 ? -2.628 -5.068 -3.151 1.00 85.56 73 HIS A N 1
ATOM 582 C CA . HIS A 1 73 ? -1.907 -5.491 -4.347 1.00 85.56 73 HIS A CA 1
ATOM 583 C C . HIS A 1 73 ? -1.051 -4.345 -4.862 1.00 85.56 73 HIS A C 1
ATOM 585 O O . HIS A 1 73 ? -1.537 -3.232 -5.054 1.00 85.56 73 HIS A O 1
ATOM 591 N N . LEU A 1 74 ? 0.227 -4.627 -5.080 1.00 85.00 74 LEU A N 1
ATOM 592 C CA . LEU A 1 74 ? 1.200 -3.689 -5.618 1.00 85.00 74 LEU A CA 1
ATOM 593 C C . LEU A 1 74 ? 1.881 -4.330 -6.822 1.00 85.00 74 LEU A C 1
ATOM 595 O O . LEU A 1 74 ? 2.358 -5.460 -6.738 1.00 85.00 74 LEU A O 1
ATOM 599 N N . THR A 1 75 ? 1.969 -3.588 -7.916 1.00 86.56 75 THR A N 1
ATOM 600 C CA . THR A 1 75 ? 2.742 -3.972 -9.098 1.00 86.56 75 THR A CA 1
ATOM 601 C C . THR A 1 75 ? 3.755 -2.869 -9.359 1.00 86.56 75 THR A C 1
ATOM 603 O O . THR A 1 75 ? 3.405 -1.689 -9.358 1.00 86.56 75 THR A O 1
ATOM 606 N N . PHE A 1 76 ? 5.016 -3.243 -9.548 1.00 85.19 76 PHE A N 1
ATOM 607 C CA . PHE A 1 76 ? 6.083 -2.312 -9.905 1.00 85.19 76 PHE A CA 1
ATOM 608 C C . PHE A 1 76 ? 6.444 -2.506 -11.374 1.00 85.19 76 PHE A C 1
ATOM 610 O O .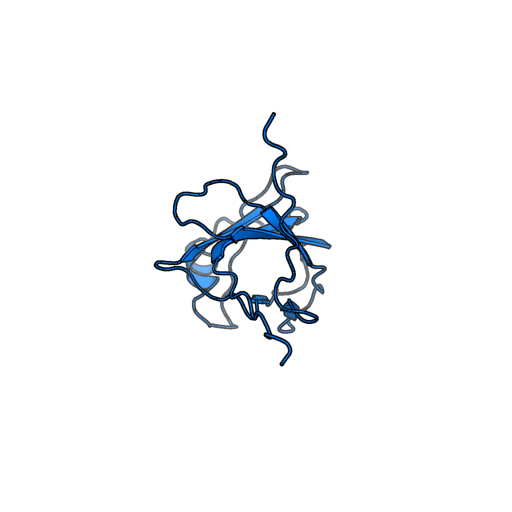 PHE A 1 76 ? 6.216 -3.567 -11.930 1.00 85.19 76 PHE A O 1
ATOM 617 N N . GLN A 1 77 ? 7.011 -1.499 -12.034 1.00 80.94 77 GLN A N 1
ATOM 618 C CA . GLN A 1 77 ? 7.463 -1.667 -13.422 1.00 80.94 77 GLN A CA 1
ATOM 619 C C . GLN A 1 77 ? 8.710 -2.572 -13.520 1.00 80.94 77 GLN A C 1
ATOM 621 O O . GLN A 1 77 ? 8.980 -3.158 -14.568 1.00 80.94 77 GLN A O 1
ATOM 626 N N . GLY A 1 78 ? 9.460 -2.700 -12.421 1.00 77.38 78 GLY A N 1
ATOM 627 C CA . GLY A 1 78 ? 10.766 -3.350 -12.385 1.00 77.38 78 GLY A CA 1
ATOM 628 C C . GLY A 1 78 ? 11.900 -2.432 -12.861 1.00 77.38 78 GLY A C 1
ATOM 629 O O . GLY A 1 78 ? 11.687 -1.433 -13.548 1.00 77.38 78 GLY A O 1
ATOM 630 N N . GLY A 1 79 ? 13.128 -2.750 -12.454 1.00 79.50 79 GLY A N 1
ATOM 631 C CA . GLY A 1 79 ? 14.338 -1.961 -12.718 1.00 79.50 79 GLY A CA 1
ATOM 632 C C . GLY A 1 79 ? 14.615 -0.893 -11.657 1.00 79.50 79 GLY A C 1
ATOM 633 O O . GLY A 1 79 ? 15.743 -0.397 -11.557 1.00 79.50 79 GLY A O 1
ATOM 634 N N . PHE A 1 80 ? 13.604 -0.564 -10.851 1.00 76.75 80 PHE A N 1
ATOM 635 C CA . PHE A 1 80 ? 13.763 0.208 -9.637 1.00 76.75 80 PHE A CA 1
ATOM 636 C C . PHE A 1 80 ? 12.579 0.009 -8.673 1.00 76.75 80 PHE A C 1
ATOM 638 O O . PHE A 1 80 ? 11.464 0.441 -8.959 1.00 76.75 80 PHE A O 1
ATOM 645 N N . VAL A 1 81 ? 12.828 -0.539 -7.477 1.00 79.06 81 VAL A N 1
ATOM 646 C CA . VAL A 1 81 ? 11.810 -0.665 -6.420 1.00 79.06 81 VAL A CA 1
ATOM 647 C C . VAL A 1 81 ? 12.329 -0.249 -5.043 1.00 79.06 81 VAL A C 1
ATOM 649 O O . VAL A 1 81 ? 13.531 -0.282 -4.759 1.00 79.06 81 VAL A O 1
ATOM 652 N N . GLY A 1 82 ? 11.413 0.153 -4.158 1.00 77.88 82 GLY A N 1
ATOM 653 C CA . GLY A 1 82 ? 11.748 0.377 -2.758 1.00 77.88 82 GLY A CA 1
ATOM 654 C C . GLY A 1 82 ? 12.197 -0.919 -2.085 1.00 77.88 82 GLY A C 1
ATOM 655 O O . GLY A 1 82 ? 11.536 -1.940 -2.205 1.00 77.88 82 GLY A O 1
ATOM 656 N N . LYS A 1 83 ? 13.319 -0.900 -1.360 1.00 80.31 83 LYS A N 1
ATOM 657 C CA . LYS A 1 83 ? 13.868 -2.127 -0.738 1.00 80.31 83 LYS A CA 1
ATOM 658 C C . LYS A 1 83 ? 13.172 -2.503 0.564 1.00 80.31 83 LYS A C 1
ATOM 660 O O . LYS A 1 83 ? 13.162 -3.660 0.970 1.00 80.31 83 LYS A O 1
ATOM 665 N N . THR A 1 84 ? 12.636 -1.501 1.246 1.00 85.25 84 THR A N 1
ATOM 666 C CA . THR A 1 84 ? 11.913 -1.654 2.502 1.00 85.25 84 THR A CA 1
ATOM 667 C C . THR A 1 84 ? 10.739 -0.703 2.459 1.00 85.25 84 THR A C 1
ATOM 669 O O . THR A 1 84 ? 10.913 0.512 2.335 1.00 85.25 84 THR A O 1
ATOM 672 N N . CYS A 1 85 ? 9.547 -1.272 2.519 1.00 87.06 85 CYS A N 1
ATOM 673 C CA . CYS A 1 85 ? 8.302 -0.537 2.573 1.00 87.06 85 CYS A CA 1
ATOM 674 C C . CYS A 1 85 ? 7.622 -0.792 3.912 1.00 87.06 85 CYS A C 1
ATOM 676 O O . CYS A 1 85 ? 7.825 -1.827 4.542 1.00 87.06 85 CYS A O 1
ATOM 678 N N . GLN A 1 86 ? 6.804 0.154 4.346 1.00 87.88 86 GLN A N 1
ATOM 679 C CA . GLN A 1 86 ? 6.034 0.034 5.574 1.00 87.88 86 GLN A CA 1
ATOM 680 C C . GLN A 1 86 ? 4.600 0.440 5.315 1.00 87.88 86 GLN A C 1
ATOM 682 O O . GLN A 1 86 ? 4.353 1.480 4.707 1.00 87.88 86 GLN A O 1
ATOM 687 N N . ILE A 1 87 ? 3.661 -0.348 5.822 1.00 86.94 87 ILE A N 1
ATOM 688 C CA . ILE A 1 87 ? 2.252 0.031 5.835 1.00 86.94 87 ILE A CA 1
ATOM 689 C C . ILE A 1 87 ? 1.953 0.611 7.203 1.00 86.94 87 ILE A C 1
ATOM 691 O O . ILE A 1 87 ? 2.231 -0.015 8.224 1.00 86.94 87 ILE A O 1
ATOM 695 N N . HIS A 1 88 ? 1.387 1.809 7.216 1.00 88.94 88 HIS A N 1
ATOM 696 C CA . HIS A 1 88 ? 0.869 2.457 8.407 1.00 88.94 88 HIS A CA 1
ATOM 697 C C . HIS A 1 88 ? -0.620 2.734 8.224 1.00 88.94 88 HIS A C 1
ATOM 699 O O . HIS A 1 88 ? -1.046 3.049 7.116 1.00 88.94 88 HIS A O 1
ATOM 705 N N . ALA A 1 89 ? -1.416 2.655 9.284 1.00 88.06 89 ALA A N 1
ATOM 706 C CA . ALA A 1 89 ? -2.855 2.885 9.206 1.00 88.06 89 ALA A CA 1
ATOM 707 C C . ALA A 1 89 ? -3.395 3.645 10.418 1.00 88.06 89 ALA A C 1
ATOM 709 O O . ALA A 1 89 ? -2.819 3.601 11.508 1.00 88.06 89 ALA A O 1
ATOM 710 N N . VAL A 1 90 ? -4.514 4.331 10.202 1.00 87.94 90 VAL A N 1
ATOM 711 C CA . VAL A 1 90 ? -5.379 4.849 11.263 1.00 87.94 90 VAL A CA 1
ATOM 712 C C . VAL A 1 90 ? -6.458 3.807 11.517 1.00 87.94 90 VAL A C 1
ATOM 714 O O . VAL A 1 90 ? -7.248 3.500 10.623 1.00 87.94 90 VAL A O 1
ATOM 717 N N . ILE A 1 91 ? -6.463 3.262 12.728 1.00 79.06 91 ILE A N 1
ATOM 718 C CA . ILE A 1 91 ? -7.332 2.168 13.153 1.00 79.06 91 ILE A CA 1
ATOM 719 C C . ILE A 1 91 ? -8.266 2.665 14.261 1.00 79.06 91 ILE A C 1
ATOM 721 O O . ILE A 1 91 ? -7.814 3.338 15.186 1.00 79.06 91 ILE A O 1
ATOM 725 N N . GLY A 1 92 ? -9.545 2.284 14.214 1.00 74.44 92 GLY A N 1
ATOM 726 C CA . GLY A 1 92 ? -10.478 2.477 15.331 1.00 74.44 92 GLY A CA 1
ATOM 7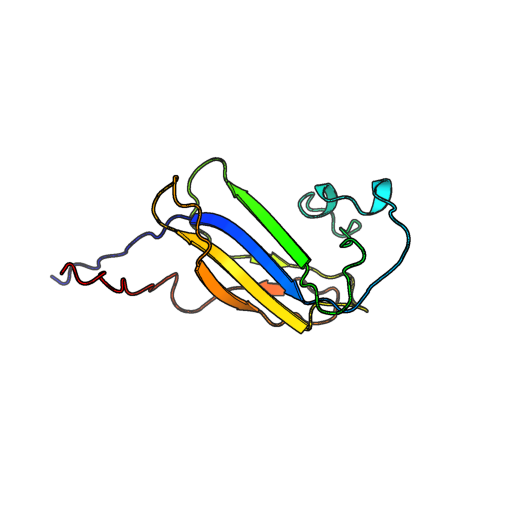27 C C . GLY A 1 92 ? -11.424 3.673 15.192 1.00 74.44 92 GLY A C 1
ATOM 728 O O . GLY A 1 92 ? -12.566 3.477 14.786 1.00 74.44 92 GLY A O 1
ATOM 729 N N . GLN A 1 93 ? -11.004 4.883 15.578 1.00 68.56 93 GLN A N 1
ATOM 730 C CA . GLN A 1 93 ? -11.858 6.086 15.531 1.00 68.56 93 GLN A CA 1
ATOM 731 C C . GLN A 1 93 ? -11.530 6.988 14.337 1.00 68.56 93 GLN A C 1
ATOM 733 O O . GLN A 1 93 ? -10.363 7.192 14.009 1.00 68.56 93 GLN A O 1
ATOM 738 N N . GLU A 1 94 ? -12.574 7.565 13.741 1.00 66.19 94 GLU A N 1
ATOM 739 C CA . GLU A 1 94 ? -12.524 8.413 12.540 1.00 66.19 94 GLU A CA 1
ATOM 740 C C . GLU A 1 94 ? -11.646 9.664 12.700 1.00 66.19 94 GLU A C 1
ATOM 742 O O . GLU A 1 94 ? -10.907 10.029 11.785 1.00 66.19 94 GLU A O 1
ATOM 747 N N . ASP A 1 95 ? -11.650 10.262 13.894 1.00 70.75 95 ASP A N 1
ATOM 748 C CA . ASP A 1 95 ? -10.928 11.506 14.191 1.00 70.75 95 ASP A CA 1
ATOM 749 C C . ASP A 1 95 ? -9.443 11.299 14.540 1.00 70.75 95 ASP A C 1
ATOM 751 O O . ASP A 1 95 ? -8.707 12.260 14.796 1.00 70.75 95 ASP A O 1
ATOM 755 N N . ALA A 1 96 ? -8.964 10.052 14.567 1.00 74.00 96 ALA A N 1
ATOM 756 C CA . ALA A 1 96 ? -7.567 9.774 14.857 1.00 74.00 96 ALA A CA 1
ATOM 757 C C . ALA A 1 96 ? -6.663 10.258 13.708 1.00 74.00 96 ALA A C 1
ATOM 759 O O . ALA A 1 96 ? -6.835 9.927 12.536 1.00 74.00 96 ALA A O 1
ATOM 760 N N . THR A 1 97 ? -5.646 11.046 14.055 1.00 73.81 97 THR A N 1
ATOM 761 C CA . THR A 1 97 ? -4.689 11.614 13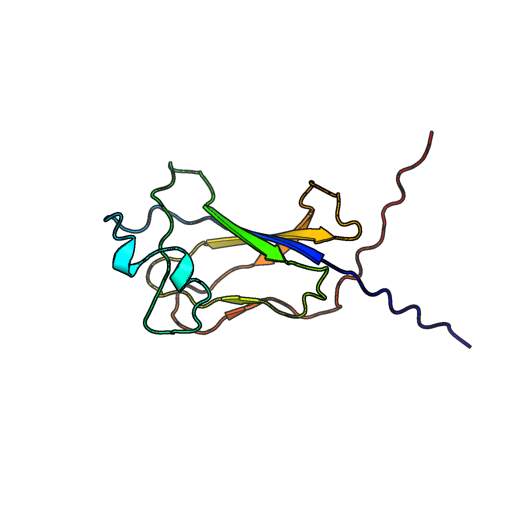.087 1.00 73.81 97 THR A CA 1
ATOM 762 C C . THR A 1 97 ? -3.336 10.904 13.091 1.00 73.81 97 THR A C 1
ATOM 764 O O . THR A 1 97 ? -2.494 11.165 12.228 1.00 73.81 97 THR A O 1
ATOM 767 N N . SER A 1 98 ? -3.110 9.991 14.039 1.00 84.12 98 SER A N 1
ATOM 768 C CA . SER A 1 98 ? -1.856 9.260 14.191 1.00 84.12 98 SER A CA 1
ATOM 769 C C . SER A 1 98 ? -1.866 7.946 13.411 1.00 84.12 98 SER A C 1
ATOM 771 O O . SER A 1 98 ? -2.690 7.057 13.613 1.00 84.12 98 SER A O 1
ATOM 773 N N . TYR A 1 99 ? -0.889 7.809 12.521 1.00 86.00 99 TYR A N 1
ATOM 774 C CA . TYR A 1 99 ? -0.622 6.569 11.806 1.00 86.00 99 TYR A CA 1
ATOM 775 C C . TYR A 1 99 ? 0.142 5.592 12.704 1.00 86.00 99 TYR A C 1
ATOM 777 O O . TYR A 1 99 ? 1.202 5.933 13.230 1.00 86.00 99 TYR A O 1
ATOM 785 N N . SER A 1 100 ? -0.364 4.367 12.836 1.00 85.56 100 SER A N 1
ATOM 786 C CA . SER A 1 100 ? 0.339 3.261 13.492 1.00 85.56 100 SER A CA 1
ATOM 787 C C . SER A 1 100 ? 0.951 2.331 12.451 1.00 85.56 100 SER A C 1
ATOM 789 O O . SER A 1 100 ? 0.287 1.978 11.477 1.00 85.56 100 SER A O 1
ATOM 791 N N . LYS A 1 101 ? 2.204 1.906 12.650 1.00 85.88 101 LYS A N 1
ATOM 792 C CA . LYS A 1 101 ? 2.848 0.919 11.773 1.00 85.88 101 LYS A CA 1
ATOM 793 C C . LYS A 1 101 ? 2.133 -0.427 11.901 1.00 85.88 101 LYS A C 1
ATOM 795 O O . LYS A 1 101 ? 1.986 -0.943 13.004 1.00 85.88 101 LYS A O 1
ATOM 800 N N . ILE A 1 102 ? 1.746 -0.994 10.764 1.00 82.50 102 ILE A N 1
ATOM 801 C CA . ILE A 1 102 ? 1.046 -2.275 10.657 1.00 82.50 102 ILE A CA 1
ATOM 802 C C . ILE A 1 102 ? 2.019 -3.394 10.310 1.00 82.50 102 ILE A C 1
ATOM 804 O O . ILE A 1 102 ? 2.073 -4.399 11.011 1.00 82.50 102 ILE A O 1
ATOM 808 N N . LEU A 1 103 ? 2.808 -3.219 9.245 1.00 85.38 103 LEU A N 1
ATOM 809 C CA . LEU A 1 103 ? 3.808 -4.207 8.843 1.00 85.38 103 LEU A CA 1
ATOM 810 C C . LEU A 1 103 ? 4.956 -3.612 8.030 1.00 85.38 103 LEU A C 1
ATOM 812 O O . LEU A 1 103 ? 4.871 -2.488 7.526 1.00 85.38 103 LEU A O 1
ATOM 816 N N . ASP A 1 104 ? 6.019 -4.405 7.902 1.00 85.81 104 ASP A N 1
ATOM 817 C CA . ASP A 1 104 ? 7.068 -4.227 6.901 1.00 85.81 104 ASP A CA 1
ATOM 818 C C . ASP A 1 104 ? 6.768 -5.090 5.668 1.00 85.81 104 ASP A C 1
ATOM 820 O O . ASP A 1 104 ? 6.413 -6.264 5.785 1.00 85.81 104 ASP A O 1
ATOM 824 N N . PHE A 1 105 ? 6.935 -4.506 4.487 1.00 85.31 105 PHE A N 1
ATOM 825 C CA . PHE A 1 105 ? 6.777 -5.152 3.189 1.00 85.31 105 PHE A CA 1
ATOM 826 C C . PHE A 1 105 ? 8.084 -5.025 2.399 1.00 85.31 105 PHE A C 1
ATOM 828 O O . PHE A 1 105 ? 8.697 -3.957 2.358 1.00 85.31 105 PHE A O 1
ATOM 835 N N . PHE A 1 106 ? 8.513 -6.114 1.763 1.00 87.81 106 PHE A N 1
ATOM 836 C CA . PHE A 1 106 ? 9.772 -6.193 1.019 1.00 87.81 106 PHE A CA 1
ATOM 837 C C . PHE A 1 106 ? 9.461 -6.551 -0.437 1.00 87.81 106 PHE A C 1
ATOM 839 O O . PHE A 1 106 ? 9.354 -7.738 -0.756 1.00 87.81 106 PHE A O 1
ATOM 846 N N . PRO A 1 107 ? 9.259 -5.548 -1.308 1.00 87.00 107 PRO A N 1
ATOM 847 C CA . PRO A 1 107 ? 8.879 -5.810 -2.680 1.00 87.00 107 PRO A CA 1
ATOM 848 C C . PRO A 1 107 ? 10.014 -6.443 -3.482 1.00 87.00 107 PRO A C 1
ATOM 850 O O . PRO A 1 107 ? 11.196 -6.155 -3.275 1.00 87.00 107 PRO A O 1
ATOM 853 N N . LYS A 1 108 ? 9.632 -7.266 -4.452 1.00 88.31 108 LYS A N 1
ATOM 854 C CA . LYS A 1 108 ? 10.494 -7.736 -5.532 1.00 88.31 108 LYS A CA 1
ATOM 855 C C . LYS A 1 108 ? 10.608 -6.658 -6.602 1.00 88.31 108 LYS A C 1
ATOM 857 O O . LYS A 1 108 ? 9.650 -5.940 -6.876 1.00 88.31 108 LYS A O 1
ATOM 862 N N . ASP A 1 109 ? 11.788 -6.560 -7.199 1.00 88.25 109 ASP A N 1
ATOM 863 C CA . ASP A 1 109 ? 12.058 -5.644 -8.306 1.00 88.25 109 ASP A CA 1
ATOM 864 C C . ASP A 1 109 ? 11.679 -6.298 -9.640 1.00 88.25 109 ASP A C 1
ATOM 866 O O . ASP A 1 109 ? 12.536 -6.658 -10.447 1.00 88.25 109 ASP A O 1
ATOM 870 N N . ASP A 1 110 ? 10.386 -6.546 -9.824 1.00 87.88 110 ASP A N 1
ATOM 871 C CA . ASP A 1 110 ? 9.824 -7.143 -11.030 1.00 87.88 110 ASP A CA 1
ATOM 872 C C . ASP A 1 110 ? 8.415 -6.599 -11.311 1.00 87.88 110 ASP A C 1
ATOM 874 O O . ASP A 1 110 ? 7.858 -5.830 -10.524 1.00 87.88 110 ASP A O 1
ATOM 878 N N . ASN A 1 111 ? 7.857 -7.001 -12.453 1.00 86.62 111 ASN A N 1
ATOM 879 C CA . ASN A 1 111 ? 6.518 -6.627 -12.900 1.00 86.62 111 ASN A CA 1
ATOM 880 C C . ASN A 1 111 ? 5.417 -7.597 -12.466 1.00 86.62 111 ASN A C 1
ATOM 882 O O . ASN A 1 111 ? 4.304 -7.548 -12.990 1.00 86.62 111 ASN A O 1
ATOM 886 N N . SER A 1 112 ? 5.707 -8.490 -11.519 1.00 88.62 112 SER A N 1
ATOM 887 C CA . SER A 1 112 ? 4.684 -9.379 -10.989 1.00 88.62 112 SER A CA 1
ATOM 888 C C . SER A 1 112 ? 3.755 -8.620 -10.042 1.00 88.62 112 SER A C 1
ATOM 890 O O . SER A 1 112 ? 4.174 -7.714 -9.317 1.00 88.62 112 SER A O 1
ATOM 892 N N . ARG A 1 113 ? 2.476 -9.013 -10.018 1.00 87.06 113 ARG A N 1
ATOM 893 C CA . ARG A 1 113 ? 1.536 -8.544 -8.997 1.00 87.06 113 ARG A CA 1
ATOM 894 C C . ARG A 1 113 ? 1.942 -9.124 -7.647 1.00 87.06 113 ARG A C 1
ATOM 896 O O . ARG A 1 113 ? 1.903 -10.340 -7.447 1.00 87.06 113 ARG A O 1
ATOM 903 N N . GLN A 1 114 ? 2.295 -8.254 -6.713 1.00 86.56 114 GLN A N 1
ATOM 904 C CA . GLN A 1 114 ? 2.734 -8.622 -5.374 1.00 86.56 114 GLN A CA 1
ATOM 905 C C . GLN A 1 114 ? 1.623 -8.335 -4.376 1.00 86.56 114 GLN A C 1
ATOM 907 O O . GLN A 1 114 ? 1.075 -7.236 -4.318 1.00 86.56 114 GLN A O 1
ATOM 912 N N . ILE A 1 115 ? 1.285 -9.347 -3.588 1.00 76.69 115 ILE A N 1
ATOM 913 C CA . ILE A 1 115 ? 0.251 -9.262 -2.564 1.00 76.69 115 ILE A CA 1
ATOM 914 C C . ILE A 1 115 ? 0.951 -9.091 -1.223 1.00 76.69 115 ILE A C 1
ATOM 916 O O . ILE A 1 115 ? 1.828 -9.881 -0.865 1.00 76.69 115 ILE A O 1
ATOM 920 N N . SER A 1 116 ? 0.559 -8.065 -0.481 1.00 70.50 116 SER A N 1
ATOM 921 C CA . SER A 1 116 ? 0.820 -7.998 0.951 1.00 70.50 116 SER A CA 1
ATOM 922 C C . SER A 1 116 ? -0.402 -8.547 1.699 1.00 70.50 116 SER A C 1
ATOM 924 O O . SER A 1 116 ? -1.522 -8.243 1.298 1.00 70.50 116 SER A O 1
ATOM 926 N N . PHE A 1 117 ? -0.133 -9.297 2.785 1.00 67.75 117 PHE A N 1
ATOM 927 C CA . PHE A 1 117 ? -1.014 -9.908 3.816 1.00 67.75 117 PHE A CA 1
ATOM 928 C C . PHE A 1 117 ? -1.414 -11.408 3.680 1.00 67.75 117 PHE A C 1
ATOM 930 O O . PHE A 1 117 ? -2.198 -11.764 2.810 1.00 67.75 117 PHE A O 1
ATOM 937 N N . TYR A 1 118 ? -0.907 -12.270 4.606 1.00 48.53 118 TYR A N 1
ATOM 938 C CA . TYR A 1 118 ? -1.689 -13.184 5.492 1.00 48.53 118 TYR A CA 1
ATOM 939 C C . TYR A 1 118 ? -0.840 -13.936 6.560 1.00 48.53 118 TYR A C 1
ATOM 941 O O . TYR A 1 118 ? -0.001 -14.775 6.224 1.00 48.53 118 TYR A O 1
ATOM 949 N N . LYS A 1 119 ? -1.122 -13.702 7.854 1.00 44.62 119 LYS A N 1
ATOM 950 C CA . LYS A 1 119 ? -1.535 -14.711 8.859 1.00 44.62 119 LYS A CA 1
ATOM 951 C C . LYS A 1 119 ? -1.999 -13.970 10.118 1.00 44.62 119 LYS A C 1
ATOM 953 O O . LYS A 1 119 ? -1.205 -13.321 10.784 1.00 44.62 119 LYS A O 1
ATOM 958 N N . ASP A 1 120 ? -3.297 -14.077 10.367 1.00 47.00 120 ASP A N 1
ATOM 959 C CA . ASP A 1 120 ? -4.066 -13.507 11.475 1.00 47.00 120 ASP A CA 1
ATOM 960 C C . ASP A 1 120 ? -4.375 -12.008 11.324 1.00 47.00 120 ASP A C 1
ATOM 962 O O . ASP A 1 120 ? -3.731 -11.149 11.924 1.00 47.00 120 ASP A O 1
ATOM 966 N N . PHE A 1 121 ? -5.394 -11.725 10.496 1.00 52.88 121 PHE A N 1
ATOM 967 C CA . PHE A 1 121 ? -6.185 -10.485 10.458 1.00 52.88 121 PHE A CA 1
ATOM 968 C C . PHE A 1 121 ? -6.128 -9.741 11.807 1.00 52.88 121 PHE A C 1
ATOM 970 O O . PHE A 1 121 ? -6.721 -10.180 12.788 1.00 52.88 121 PHE A O 1
ATOM 977 N N . PHE A 1 122 ? -5.334 -8.667 11.861 1.00 52.84 122 PHE A N 1
ATOM 978 C CA . PHE A 1 122 ? -5.207 -7.696 12.954 1.00 52.84 122 PHE A CA 1
ATOM 979 C C . PHE A 1 122 ? -5.556 -8.185 14.380 1.00 52.84 122 PHE A C 1
ATOM 981 O O . PHE A 1 122 ? -6.397 -7.592 15.053 1.00 52.84 122 PHE A O 1
ATOM 988 N N . ARG A 1 123 ? -4.834 -9.170 14.939 1.00 43.25 123 ARG A N 1
ATOM 989 C CA . ARG A 1 123 ? -4.707 -9.265 16.411 1.00 43.25 123 ARG A CA 1
ATOM 990 C C . ARG A 1 123 ? -3.770 -8.162 16.912 1.00 43.25 123 ARG A C 1
ATOM 992 O O . ARG A 1 123 ? -2.651 -8.417 17.349 1.00 43.25 123 ARG A O 1
ATOM 999 N N . LEU A 1 124 ? -4.224 -6.915 16.844 1.00 48.53 124 LEU A N 1
ATOM 1000 C CA . LEU A 1 124 ? -3.607 -5.830 17.597 1.00 48.53 124 LEU A CA 1
ATOM 1001 C C . LEU A 1 124 ? -4.114 -5.941 19.033 1.00 48.53 124 LEU A C 1
ATOM 1003 O O . LEU A 1 124 ? -5.202 -5.483 19.370 1.00 48.53 124 LEU A O 1
ATOM 1007 N N . SER A 1 125 ? -3.334 -6.607 19.882 1.00 45.94 125 SER A N 1
ATOM 1008 C CA . SER A 1 125 ? -3.520 -6.544 21.327 1.00 45.94 125 SER A CA 1
ATOM 1009 C C . SER A 1 125 ? -3.426 -5.082 21.756 1.00 45.94 125 SER A C 1
ATOM 1011 O O . SER A 1 125 ? -2.357 -4.476 21.677 1.00 45.94 125 SER A O 1
ATOM 1013 N N . PHE A 1 126 ? -4.556 -4.521 22.179 1.00 43.66 126 PHE A N 1
ATOM 1014 C CA . PHE A 1 126 ? -4.628 -3.229 22.846 1.00 43.66 126 PHE A CA 1
ATOM 1015 C C . PHE A 1 126 ? -3.605 -3.208 23.994 1.00 43.66 126 PHE A C 1
ATOM 1017 O O . PHE A 1 126 ? -3.644 -4.080 24.862 1.00 43.66 126 PHE A O 1
ATOM 1024 N N . ILE A 1 127 ? -2.685 -2.240 23.997 1.00 47.84 127 ILE A N 1
ATOM 1025 C CA . ILE A 1 127 ? -1.939 -1.878 25.206 1.00 47.84 127 ILE A CA 1
ATOM 1026 C C . ILE A 1 127 ? -2.829 -0.849 25.902 1.00 47.84 127 ILE A C 1
ATOM 1028 O O . ILE A 1 127 ? -2.915 0.276 25.407 1.00 47.84 127 ILE A O 1
ATOM 1032 N N . PRO A 1 128 ? -3.547 -1.200 26.984 1.00 38.84 128 PRO A N 1
ATOM 1033 C CA . PRO A 1 128 ? -4.286 -0.195 27.725 1.00 38.84 128 PRO A CA 1
ATOM 1034 C C . PRO A 1 128 ? -3.298 0.857 28.217 1.00 38.84 128 PRO A C 1
ATOM 1036 O O . PRO A 1 128 ? -2.299 0.528 28.857 1.00 38.84 128 PRO A O 1
ATOM 1039 N N . SER A 1 129 ? -3.563 2.124 27.897 1.00 41.56 129 SER A N 1
ATOM 1040 C CA . SER A 1 129 ? -2.894 3.229 28.570 1.00 41.56 129 SER A CA 1
ATOM 1041 C C . SER A 1 129 ? -3.204 3.095 30.056 1.00 41.56 129 SER A C 1
ATOM 1043 O O . SER A 1 129 ? -4.373 3.159 30.444 1.00 41.56 129 SER A O 1
ATOM 1045 N N . SER A 1 130 ? -2.181 2.867 30.875 1.00 45.81 130 SER A N 1
ATOM 1046 C CA . SER A 1 130 ? -2.310 2.986 32.320 1.00 45.81 130 SER A CA 1
ATOM 1047 C C . SER A 1 130 ? -2.758 4.411 32.627 1.00 45.81 130 SER A C 1
ATOM 1049 O O . SER A 1 130 ? -2.032 5.366 32.358 1.00 45.81 130 SER A O 1
ATOM 1051 N N . SER A 1 131 ? -3.984 4.545 33.118 1.00 46.25 131 SER A N 1
ATOM 1052 C CA . SER A 1 131 ? -4.424 5.744 33.812 1.00 46.25 131 SER A CA 1
ATOM 1053 C C . SER A 1 131 ? -3.694 5.791 35.152 1.00 46.25 131 SER A C 1
ATOM 1055 O O . SER A 1 131 ? -3.944 4.923 35.992 1.00 46.25 131 SER A O 1
ATOM 1057 N N . ASP A 1 132 ? -2.797 6.761 35.307 1.00 46.97 132 ASP A N 1
ATOM 1058 C CA . ASP A 1 132 ? -2.441 7.298 36.624 1.00 46.97 132 ASP A CA 1
ATOM 1059 C C . ASP A 1 132 ? -3.546 8.253 37.103 1.00 46.97 132 ASP A C 1
ATOM 1061 O O . ASP A 1 132 ? -4.102 8.990 36.249 1.00 46.97 132 ASP A O 1
#

Secondary structure (DSSP, 8-state):
----------EEEEEEEEE---------HHHH-GGGGSS--TT-------PPTTPPEEEEEEEEEEE----EEEE--SS---SEEEEEEEES-TT--PPEEEEEE---SSSSEEEE--SSTT----------

Organism: Stichopus japonicus (NCBI:txid307972)

Radius of gyration: 17.34 Å; chains: 1; bounding box: 38×37×56 Å

pLDDT: mean 72.27, std 15.21, range [35.94, 88.94]

Sequence (132 aa):
MTADHNWDVSVYKTKLVVVTRNSVLNNDVKQFGKKFLIDGNEETCWNSDQAQAGSGQWISLEFREPVLLEEIHLTFQGGFVGKTCQIHAVIGQEDATSYSKILDFFPKDDNSRQISFYKDFFRLSFIPSSSD